Protein AF-A0A5K1G3J2-F1 (afdb_monomer_lite)

pLDDT: mean 87.32, std 8.04, range [53.38, 95.25]

InterPro domains:
  IPR014039 Translation elongation factor EFTs/EF1B, dimerisation [PF00889] (9-56)
  IPR036402 Elongation factor Ts, dimerisation domain superfamily [G3DSA:3.30.479.20] (2-56)

Organism: NCBI:txid210225

Foldseek 3Di:
DDWDADDDPVDGDIDDPVVVQVVVCVVVVHRGDDPDDDDDDDDPPDDDDDDDDDDPDD

Sequence (58 aa):
DMNIILDHPKLKGETTVQSAITEVAAMVGENVKFGRGLSLSVSSHGVVSSYLHTSPKP

Radius of gyration: 15.12 Å; chains: 1; bounding box: 28×28×40 Å

Structure (mmCIF, N/CA/C/O backbone):
data_AF-A0A5K1G3J2-F1
#
_entry.id   AF-A0A5K1G3J2-F1
#
loop_
_atom_site.group_PDB
_atom_site.id
_atom_site.type_symbol
_atom_site.label_atom_id
_atom_site.label_alt_id
_atom_site.label_comp_id
_atom_site.label_asym_id
_atom_site.label_entity_id
_atom_site.label_seq_id
_atom_site.pdbx_PDB_ins_code
_atom_site.Cartn_x
_atom_site.Cartn_y
_atom_site.Cartn_z
_atom_site.occupancy
_atom_site.B_iso_or_equiv
_atom_site.auth_seq_id
_atom_site.auth_comp_id
_atom_site.auth_asym_id
_atom_site.auth_atom_id
_atom_site.pdbx_PDB_model_num
ATOM 1 N N . ASP A 1 1 ? -6.568 14.335 -5.377 1.00 67.69 1 ASP A N 1
ATOM 2 C CA . ASP A 1 1 ? -6.072 13.259 -4.494 1.00 67.69 1 ASP A CA 1
ATOM 3 C C . ASP A 1 1 ? -5.395 12.171 -5.309 1.00 67.69 1 ASP A C 1
ATOM 5 O O . ASP A 1 1 ? -5.754 11.998 -6.468 1.00 67.69 1 ASP A O 1
ATOM 9 N N . MET A 1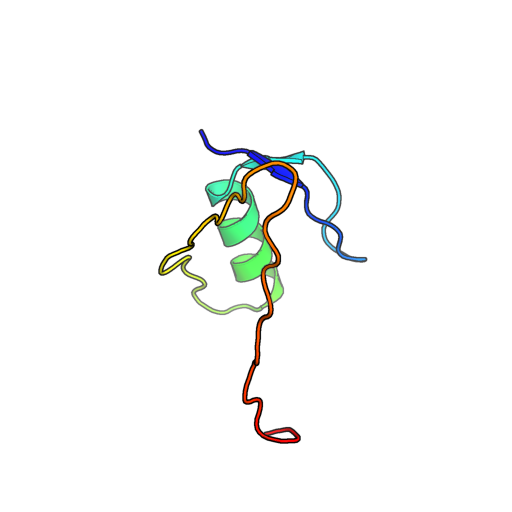 2 ? -4.395 11.480 -4.753 1.00 82.38 2 MET A N 1
ATOM 10 C CA . MET A 1 2 ? -3.839 10.286 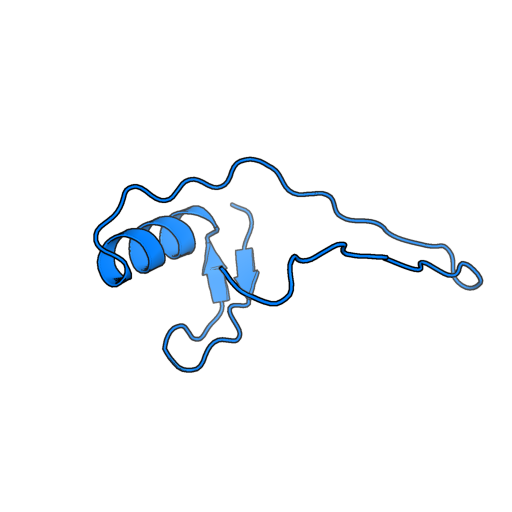-5.402 1.00 82.38 2 MET A CA 1
ATOM 11 C C . MET A 1 2 ? -4.762 9.098 -5.121 1.00 82.38 2 MET A C 1
ATOM 13 O O . MET A 1 2 ? -4.964 8.746 -3.954 1.00 82.38 2 MET A O 1
ATOM 17 N N . ASN A 1 3 ? -5.296 8.492 -6.180 1.00 86.12 3 ASN A N 1
ATOM 18 C CA . ASN A 1 3 ? -6.027 7.233 -6.090 1.00 86.12 3 ASN A CA 1
ATOM 19 C C . ASN A 1 3 ? -5.070 6.054 -6.209 1.00 86.12 3 ASN A C 1
ATOM 21 O O . ASN A 1 3 ? -4.120 6.073 -6.995 1.00 86.12 3 ASN A O 1
ATOM 25 N N . ILE A 1 4 ? -5.342 5.028 -5.415 1.00 86.81 4 ILE A N 1
ATOM 26 C CA . ILE A 1 4 ? -4.641 3.755 -5.441 1.00 86.81 4 ILE A CA 1
ATOM 27 C C . ILE A 1 4 ? -5.659 2.630 -5.581 1.00 86.81 4 ILE A C 1
ATOM 29 O O . ILE A 1 4 ? -6.767 2.689 -5.044 1.00 86.81 4 ILE A O 1
ATOM 33 N N . ILE A 1 5 ? -5.266 1.599 -6.319 1.00 84.88 5 ILE A N 1
ATOM 34 C CA . ILE A 1 5 ? -6.041 0.370 -6.444 1.00 84.88 5 ILE A CA 1
ATOM 35 C C . ILE A 1 5 ? -5.515 -0.583 -5.380 1.00 84.88 5 ILE A C 1
ATOM 37 O O . ILE A 1 5 ? -4.343 -0.964 -5.409 1.00 84.88 5 ILE A O 1
ATOM 41 N N . LEU A 1 6 ? -6.370 -0.935 -4.424 1.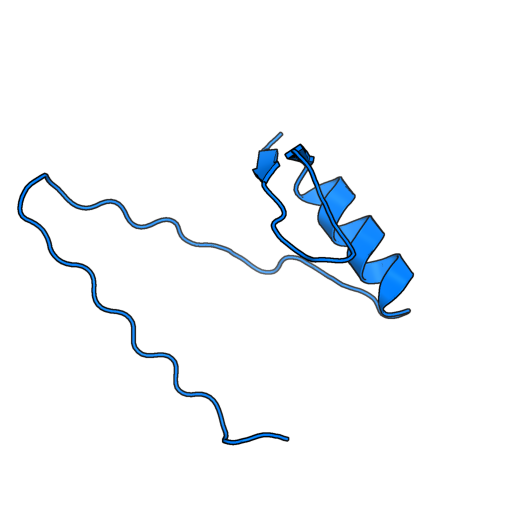00 83.69 6 LEU A N 1
ATOM 42 C CA . LEU A 1 6 ? -6.037 -1.917 -3.402 1.00 83.69 6 LEU A CA 1
ATOM 43 C C . LEU A 1 6 ? -6.428 -3.306 -3.901 1.00 83.69 6 LEU A C 1
ATOM 45 O O . LEU A 1 6 ? -7.605 -3.577 -4.149 1.00 83.69 6 LEU A O 1
ATOM 49 N N . ASP A 1 7 ? -5.433 -4.180 -4.020 1.00 84.88 7 ASP A N 1
ATOM 50 C CA . ASP A 1 7 ? -5.635 -5.602 -4.286 1.00 84.88 7 ASP A CA 1
ATOM 51 C C . ASP A 1 7 ? -5.285 -6.411 -3.034 1.00 84.88 7 ASP A C 1
ATOM 53 O O . ASP A 1 7 ? -4.161 -6.879 -2.842 1.00 84.88 7 ASP A O 1
ATOM 57 N N . HIS A 1 8 ? -6.244 -6.502 -2.112 1.00 81.75 8 HIS A N 1
ATOM 58 C CA . HIS A 1 8 ? -6.117 -7.306 -0.906 1.00 81.75 8 HIS A CA 1
ATOM 59 C C . HIS A 1 8 ? -7.450 -8.017 -0.610 1.00 81.75 8 HIS A C 1
ATOM 61 O O . HIS A 1 8 ? -8.524 -7.443 -0.785 1.00 81.75 8 HIS A O 1
ATOM 67 N N . PRO A 1 9 ? -7.450 -9.265 -0.107 1.00 83.81 9 PRO A N 1
ATOM 68 C CA . PRO A 1 9 ? -8.685 -10.014 0.142 1.00 83.81 9 PRO A CA 1
ATOM 69 C C . PRO A 1 9 ? -9.689 -9.296 1.056 1.00 83.81 9 PRO A C 1
ATOM 71 O O . PRO A 1 9 ? -10.890 -9.512 0.914 1.00 83.81 9 PRO A O 1
ATOM 74 N N . LYS A 1 10 ? -9.207 -8.441 1.967 1.00 82.75 10 LYS A N 1
ATOM 75 C CA . LYS A 1 10 ? -10.036 -7.666 2.906 1.00 82.75 10 LYS A CA 1
ATOM 76 C C . LYS A 1 10 ? -10.254 -6.200 2.505 1.00 82.75 10 LYS A C 1
ATOM 78 O O . LYS A 1 10 ? -11.118 -5.568 3.089 1.00 82.75 10 LYS A O 1
ATOM 83 N N . LEU A 1 11 ? -9.472 -5.675 1.557 1.00 80.56 11 LEU A N 1
ATOM 84 C CA . LEU A 1 11 ? -9.523 -4.279 1.104 1.00 80.56 11 LEU A CA 1
ATOM 85 C C . LEU A 1 11 ? -9.587 -4.299 -0.422 1.00 80.56 11 LEU A C 1
ATOM 87 O O . LEU A 1 11 ? -8.614 -4.697 -1.062 1.00 80.56 11 LEU A O 1
ATOM 91 N N . LYS A 1 12 ? -10.724 -3.922 -1.009 1.00 77.00 12 LYS A N 1
ATOM 92 C CA . LYS A 1 12 ? -10.932 -3.988 -2.462 1.00 77.00 12 LYS A CA 1
ATOM 93 C C . LYS A 1 12 ? -11.470 -2.672 -3.001 1.00 77.00 12 LYS A C 1
ATOM 95 O O . LYS A 1 12 ? -12.367 -2.088 -2.403 1.00 77.00 12 LYS A O 1
ATOM 100 N N . GLY A 1 13 ? -10.985 -2.285 -4.178 1.00 82.69 13 GLY A N 1
ATOM 101 C CA . GLY A 1 13 ? -11.515 -1.166 -4.954 1.00 82.69 13 GLY A CA 1
ATOM 102 C C . GLY A 1 13 ? -10.518 -0.030 -5.168 1.00 82.69 13 GLY A C 1
ATOM 103 O O . GLY A 1 13 ? -9.363 -0.088 -4.740 1.00 82.69 13 GLY A O 1
ATOM 104 N N . GLU A 1 14 ? -10.988 0.998 -5.873 1.00 84.50 14 GLU A N 1
ATOM 105 C CA . GLU A 1 14 ? -10.276 2.259 -6.061 1.00 84.50 14 GLU A CA 1
ATOM 106 C C . GLU A 1 14 ? -10.599 3.191 -4.892 1.00 84.50 14 GLU A C 1
ATOM 108 O O . GLU A 1 14 ? -11.765 3.450 -4.589 1.00 84.50 14 GLU A O 1
ATOM 113 N N . THR A 1 15 ? -9.566 3.679 -4.212 1.00 88.62 15 THR A N 1
ATOM 114 C CA . THR A 1 15 ? -9.723 4.563 -3.056 1.00 88.62 15 THR A CA 1
ATOM 115 C C . THR A 1 15 ? -8.595 5.584 -3.000 1.00 88.62 15 THR A C 1
ATOM 117 O O . THR A 1 15 ? -7.558 5.434 -3.651 1.00 88.62 15 THR A O 1
ATOM 120 N N . THR A 1 16 ? -8.781 6.635 -2.209 1.00 91.44 16 THR A N 1
ATOM 121 C CA . THR A 1 16 ? -7.714 7.609 -1.967 1.00 91.44 16 THR A CA 1
ATOM 122 C C . THR A 1 16 ? -6.670 7.026 -1.014 1.00 91.44 16 THR A C 1
ATOM 124 O O . THR A 1 16 ? -6.986 6.202 -0.150 1.00 91.44 16 THR A O 1
ATOM 127 N N . VAL A 1 17 ? -5.421 7.496 -1.107 1.00 90.12 17 VAL A N 1
ATOM 128 C CA . VAL A 1 17 ? -4.351 7.102 -0.166 1.00 90.12 17 VAL A CA 1
ATOM 129 C C . VAL A 1 17 ? -4.764 7.339 1.292 1.00 90.12 17 VAL A C 1
ATOM 131 O O . VAL A 1 17 ? -4.497 6.503 2.151 1.00 90.12 17 VAL A O 1
ATOM 134 N N . GLN A 1 18 ? -5.439 8.454 1.583 1.00 90.94 18 GLN A N 1
ATOM 135 C CA . GLN A 1 18 ? -5.877 8.777 2.940 1.00 90.94 18 GLN A CA 1
ATOM 136 C C . GLN A 1 18 ? -6.899 7.764 3.465 1.00 90.94 18 GLN A C 1
ATOM 138 O O . GLN A 1 18 ? -6.724 7.238 4.563 1.00 90.94 18 GLN A O 1
ATOM 143 N N . SER A 1 19 ? -7.933 7.466 2.674 1.00 90.75 19 SER A N 1
ATOM 144 C CA . SER A 1 19 ? -8.960 6.486 3.034 1.00 90.75 19 SER A CA 1
ATOM 145 C C . SER A 1 19 ? -8.355 5.105 3.279 1.00 90.75 19 SER A C 1
ATOM 147 O O . SER A 1 19 ? -8.665 4.478 4.290 1.00 90.75 19 SER A O 1
ATOM 149 N N . ALA A 1 20 ? -7.424 4.676 2.422 1.00 91.38 20 ALA A N 1
ATOM 150 C CA . ALA A 1 20 ? -6.712 3.415 2.595 1.00 91.38 20 ALA A CA 1
ATOM 151 C C . ALA A 1 20 ? -5.934 3.358 3.920 1.00 91.38 20 ALA A C 1
ATOM 153 O O . ALA A 1 20 ? -6.013 2.367 4.642 1.00 91.38 20 ALA A O 1
ATOM 154 N N . ILE A 1 21 ? -5.208 4.424 4.276 1.00 92.19 21 ILE A N 1
ATOM 155 C CA . ILE A 1 21 ? -4.464 4.486 5.545 1.00 92.19 21 ILE A CA 1
ATOM 156 C C . ILE A 1 21 ? -5.419 4.377 6.735 1.00 92.19 21 ILE A C 1
ATOM 158 O O . ILE A 1 21 ? -5.136 3.638 7.677 1.00 92.19 21 ILE A O 1
ATOM 162 N N . THR A 1 22 ? -6.542 5.098 6.700 1.00 92.62 22 THR A N 1
ATOM 163 C CA . THR A 1 22 ? -7.544 5.060 7.773 1.00 92.62 22 THR A CA 1
ATOM 164 C C . THR A 1 22 ? -8.137 3.664 7.943 1.00 92.62 22 THR A C 1
ATOM 166 O O . THR A 1 22 ? -8.272 3.194 9.071 1.00 92.62 22 THR A O 1
ATOM 169 N N . GLU A 1 23 ? -8.446 2.979 6.846 1.00 91.31 23 GLU A N 1
ATOM 170 C CA . GLU A 1 23 ? -9.008 1.630 6.887 1.00 91.31 23 GLU A CA 1
ATOM 171 C C . GLU A 1 23 ? -8.002 0.613 7.439 1.00 91.31 23 GLU A C 1
ATOM 173 O O . GLU A 1 23 ? -8.329 -0.164 8.336 1.00 91.31 23 GLU A O 1
ATOM 178 N N . VAL A 1 24 ? -6.742 0.674 6.993 1.00 92.06 24 VAL A N 1
ATOM 179 C CA . VAL A 1 24 ? -5.677 -0.196 7.516 1.00 92.06 24 VAL A CA 1
ATOM 180 C C . VAL A 1 24 ? -5.430 0.076 9.002 1.00 92.06 24 VAL A C 1
ATOM 182 O O . VAL A 1 24 ? -5.318 -0.872 9.778 1.00 92.06 24 VAL A O 1
ATOM 185 N N . ALA A 1 25 ? -5.399 1.343 9.426 1.00 94.19 25 ALA A N 1
ATOM 186 C CA . ALA A 1 25 ? -5.270 1.695 10.840 1.00 94.19 25 ALA A CA 1
ATOM 187 C C . ALA A 1 25 ? -6.420 1.110 11.678 1.00 94.19 25 ALA A C 1
ATOM 189 O O . ALA A 1 25 ? -6.180 0.539 12.742 1.00 94.19 25 ALA A O 1
ATOM 190 N N . ALA A 1 26 ? -7.657 1.180 11.175 1.00 92.94 26 ALA A N 1
ATOM 191 C CA . ALA A 1 26 ? -8.824 0.603 11.838 1.00 92.94 26 ALA A CA 1
ATOM 192 C C . ALA A 1 26 ? -8.764 -0.933 11.928 1.00 92.94 26 ALA A C 1
ATOM 194 O O . ALA A 1 26 ? -9.200 -1.505 12.924 1.00 92.94 26 ALA A O 1
ATOM 195 N N . MET A 1 27 ? -8.205 -1.608 10.919 1.00 92.31 27 MET A N 1
ATOM 196 C CA . MET A 1 27 ? -8.069 -3.068 10.907 1.00 92.31 27 MET A CA 1
ATOM 197 C C . MET A 1 27 ? -6.948 -3.594 11.806 1.00 92.31 27 MET A C 1
ATOM 199 O O . MET A 1 27 ? -7.094 -4.663 12.395 1.00 92.31 27 MET A O 1
ATOM 203 N N . VAL A 1 28 ? -5.814 -2.891 11.855 1.00 93.12 28 VAL A N 1
ATOM 204 C CA . VAL A 1 28 ? -4.644 -3.295 12.651 1.00 93.12 28 VAL A CA 1
ATOM 205 C C . VAL A 1 28 ? -4.819 -2.889 14.117 1.00 93.12 28 VAL A C 1
ATOM 207 O O . VAL A 1 28 ? -4.336 -3.586 15.003 1.00 93.12 28 VAL A O 1
ATOM 210 N N . GLY A 1 29 ? -5.535 -1.791 14.381 1.00 94.94 29 GLY A N 1
ATOM 211 C CA . GLY A 1 29 ? -5.682 -1.224 15.724 1.00 94.94 29 GLY A CA 1
ATOM 212 C C . GLY A 1 29 ? -4.483 -0.378 16.163 1.00 94.94 29 GLY A C 1
ATOM 213 O O . GLY A 1 29 ? -4.382 -0.008 17.329 1.00 94.94 29 GLY A O 1
ATOM 214 N N . GLU A 1 30 ? -3.585 -0.050 15.233 1.00 95.25 30 GLU A N 1
ATOM 215 C CA . GLU A 1 30 ? -2.394 0.765 15.467 1.00 95.25 30 GLU A CA 1
ATOM 216 C C . GLU A 1 30 ? -2.373 1.994 14.548 1.00 95.25 30 GLU A C 1
ATOM 218 O O . GLU A 1 30 ? -3.041 2.053 13.515 1.00 95.25 30 GLU A O 1
ATOM 223 N N . ASN A 1 31 ? -1.578 3.002 14.918 1.00 94.75 31 ASN A N 1
ATOM 224 C CA . ASN A 1 31 ? -1.419 4.215 14.120 1.00 94.75 31 ASN A 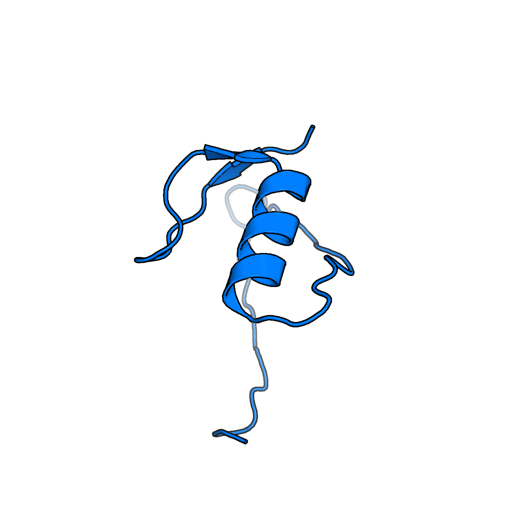CA 1
ATOM 225 C C . ASN A 1 31 ? -0.584 3.938 12.860 1.00 94.75 31 ASN A C 1
ATOM 227 O O . ASN A 1 31 ? 0.644 3.857 12.924 1.00 94.75 31 ASN A O 1
ATOM 231 N N . VAL A 1 32 ? -1.247 3.850 11.709 1.00 94.12 32 VAL A N 1
ATOM 232 C CA . VAL A 1 32 ? -0.607 3.628 10.409 1.00 94.12 32 VAL A CA 1
ATOM 233 C C . VAL A 1 32 ? -0.389 4.962 9.701 1.00 94.12 32 VAL A C 1
ATOM 235 O O . VAL A 1 32 ? -1.285 5.800 9.626 1.00 94.12 32 VAL A O 1
ATOM 238 N N . LYS A 1 33 ? 0.815 5.169 9.157 1.00 93.31 33 LYS A N 1
ATOM 239 C CA . LYS A 1 33 ? 1.178 6.367 8.389 1.00 93.31 33 LYS A CA 1
ATOM 240 C C . LYS A 1 33 ? 1.910 5.980 7.115 1.00 93.31 33 LYS A C 1
ATOM 242 O O . LYS A 1 33 ? 2.838 5.175 7.146 1.00 93.31 33 LYS A O 1
ATOM 247 N N . PHE A 1 34 ? 1.547 6.612 6.004 1.00 90.19 34 PHE A N 1
ATOM 248 C CA . PHE A 1 34 ? 2.309 6.496 4.766 1.00 90.19 34 PHE A CA 1
ATOM 249 C C . PHE A 1 34 ? 3.533 7.417 4.819 1.00 90.19 34 PHE A C 1
ATOM 251 O O . PHE A 1 34 ? 3.401 8.637 4.773 1.00 90.19 34 PHE A O 1
ATOM 258 N N . GLY A 1 35 ? 4.725 6.831 4.972 1.00 90.06 35 GLY A N 1
ATOM 259 C CA . GLY A 1 35 ? 5.967 7.588 5.160 1.00 90.06 35 GLY A CA 1
ATOM 260 C C . GLY A 1 35 ? 6.509 8.219 3.875 1.00 90.06 35 GLY A C 1
ATOM 261 O O . GLY A 1 35 ? 6.820 9.407 3.853 1.00 90.06 35 GLY A O 1
ATOM 262 N N . ARG A 1 36 ? 6.652 7.425 2.806 1.00 90.38 36 ARG A N 1
ATOM 263 C CA . ARG A 1 36 ? 7.001 7.884 1.451 1.00 90.38 36 ARG A CA 1
ATOM 264 C C . ARG A 1 36 ? 6.731 6.776 0.432 1.00 90.38 36 ARG A C 1
ATOM 266 O O . ARG A 1 36 ? 6.743 5.603 0.791 1.00 90.38 36 ARG A O 1
ATOM 273 N N . GLY A 1 37 ? 6.613 7.150 -0.837 1.00 87.75 37 GLY A N 1
ATOM 274 C CA . GLY A 1 37 ? 6.645 6.228 -1.971 1.00 87.75 37 GLY A CA 1
ATOM 275 C C . GLY A 1 37 ? 7.446 6.824 -3.124 1.00 87.75 37 GLY A C 1
ATOM 276 O O . GLY A 1 37 ? 7.604 8.041 -3.206 1.00 87.75 37 GLY A O 1
ATOM 277 N N . LEU A 1 38 ? 7.967 5.963 -3.996 1.00 88.69 38 LEU A N 1
ATOM 278 C CA . LEU A 1 38 ? 8.672 6.337 -5.221 1.00 88.69 38 LEU A CA 1
ATOM 279 C C . LEU A 1 38 ? 8.051 5.558 -6.379 1.00 88.69 38 LEU A C 1
ATOM 281 O O . LEU A 1 38 ? 7.785 4.366 -6.243 1.00 88.69 38 LEU A O 1
ATOM 285 N N . SER A 1 39 ? 7.835 6.232 -7.505 1.00 87.69 39 SER A N 1
ATOM 286 C CA . SER A 1 39 ? 7.430 5.599 -8.759 1.00 87.69 39 SER A CA 1
ATOM 287 C C . SER A 1 39 ? 8.590 5.697 -9.740 1.00 87.69 39 SER A C 1
ATOM 289 O O . SER A 1 39 ? 9.122 6.786 -9.962 1.00 87.69 39 SER A O 1
ATOM 291 N N . LEU A 1 40 ? 9.013 4.556 -10.280 1.00 90.94 40 LEU A N 1
ATOM 292 C CA . LEU A 1 40 ? 10.059 4.473 -11.292 1.00 90.94 40 LEU A CA 1
ATOM 293 C C . LEU A 1 40 ? 9.405 4.164 -12.637 1.00 90.94 40 LEU A C 1
ATOM 295 O O . LEU A 1 40 ? 8.622 3.224 -12.746 1.00 90.94 40 LEU A O 1
ATOM 299 N N . SER A 1 41 ? 9.752 4.944 -13.657 1.00 90.19 41 SER A N 1
ATOM 300 C CA . SER A 1 41 ? 9.370 4.693 -15.046 1.00 90.19 41 SER A CA 1
ATOM 301 C C . SER A 1 41 ? 10.633 4.500 -15.873 1.00 90.19 41 SER A C 1
ATOM 303 O O . SER A 1 41 ? 11.625 5.203 -15.671 1.00 90.19 41 SER A O 1
ATOM 305 N N . VAL A 1 42 ? 10.604 3.536 -16.788 1.00 92.00 42 VAL A N 1
ATOM 306 C CA . VAL A 1 42 ? 11.693 3.271 -17.729 1.00 92.00 42 VAL A CA 1
ATOM 307 C C . VAL A 1 42 ? 11.246 3.561 -19.150 1.00 92.00 42 VAL A C 1
ATOM 309 O O . VAL A 1 42 ? 10.072 3.433 -19.491 1.00 92.00 42 VAL A O 1
ATOM 312 N N . SER A 1 43 ? 12.205 3.952 -19.988 1.00 89.62 43 SER A N 1
ATOM 313 C CA . SER A 1 43 ? 11.998 4.024 -21.432 1.00 89.62 43 SER A CA 1
ATOM 314 C C . SER A 1 43 ? 11.681 2.636 -22.005 1.00 89.62 43 SER A C 1
ATOM 316 O O . SER A 1 43 ? 11.892 1.617 -21.347 1.00 89.62 43 SER A O 1
ATOM 318 N N . SER A 1 44 ? 11.211 2.579 -23.253 1.00 86.44 44 SE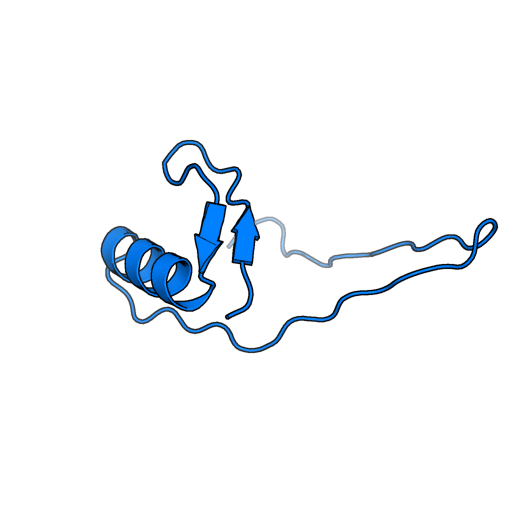R A N 1
ATOM 319 C CA . SER A 1 44 ? 10.736 1.352 -23.920 1.00 86.44 44 SER A CA 1
ATOM 320 C C . SER A 1 44 ? 11.718 0.170 -23.932 1.00 86.44 44 SER A C 1
ATOM 322 O O . SER A 1 44 ? 11.293 -0.961 -24.151 1.00 86.44 44 SER A O 1
ATOM 324 N N . HIS A 1 45 ? 13.012 0.406 -23.691 1.00 88.44 45 HIS A N 1
ATOM 325 C CA . HIS A 1 45 ? 14.057 -0.624 -23.649 1.00 88.44 45 HIS A CA 1
ATOM 326 C C . HIS A 1 45 ? 14.839 -0.657 -22.323 1.00 88.44 45 HIS A C 1
ATOM 328 O O . HIS A 1 45 ? 15.919 -1.241 -22.260 1.00 88.44 45 HIS A O 1
ATOM 334 N N . GLY A 1 46 ? 14.332 -0.016 -21.266 1.00 88.25 46 GLY A N 1
ATOM 335 C CA . GLY A 1 46 ? 14.951 -0.041 -19.940 1.00 88.25 46 GLY A CA 1
ATOM 336 C C . GLY A 1 46 ? 14.478 -1.225 -19.092 1.00 88.25 46 GLY A C 1
ATOM 337 O O . GLY A 1 46 ? 13.335 -1.659 -19.197 1.00 88.25 46 GLY A O 1
ATOM 338 N N . VAL A 1 47 ? 15.353 -1.730 -18.220 1.00 91.94 47 VAL A N 1
ATOM 339 C CA . VAL A 1 47 ? 15.036 -2.799 -17.258 1.00 91.94 47 VAL A CA 1
ATOM 340 C C . VAL A 1 47 ? 15.179 -2.253 -15.839 1.00 91.94 47 VAL A C 1
ATOM 342 O O . VAL A 1 47 ? 16.208 -1.669 -15.505 1.00 91.94 47 VAL A O 1
ATOM 345 N N . VAL A 1 48 ? 14.163 -2.466 -14.995 1.00 93.81 48 VAL A N 1
ATOM 346 C CA . VAL A 1 48 ? 14.243 -2.240 -13.541 1.00 93.81 48 VAL A CA 1
ATOM 347 C C . VAL A 1 48 ? 14.331 -3.589 -12.847 1.00 93.81 48 VAL A C 1
ATOM 349 O O . VAL A 1 48 ? 13.523 -4.475 -13.108 1.00 93.81 48 VAL A O 1
ATOM 352 N N . SER A 1 49 ? 15.292 -3.729 -11.939 1.00 92.06 49 SER A N 1
ATOM 353 C CA . SER A 1 49 ? 15.383 -4.865 -11.027 1.00 92.06 49 SER A CA 1
ATOM 354 C C . SER A 1 49 ? 15.380 -4.350 -9.594 1.00 92.06 49 SER A C 1
ATOM 356 O O . SER A 1 49 ? 16.058 -3.370 -9.280 1.00 92.06 49 SER A O 1
ATOM 358 N N . SER A 1 50 ? 14.601 -4.992 -8.729 1.00 92.31 50 SER A N 1
ATOM 359 C CA . SER A 1 50 ? 14.514 -4.663 -7.308 1.00 92.31 50 SER A CA 1
ATOM 360 C C . SER A 1 50 ? 15.018 -5.831 -6.472 1.00 92.31 50 SER A C 1
ATOM 362 O O . SER A 1 50 ? 14.609 -6.968 -6.696 1.00 92.31 50 SER A O 1
ATOM 364 N N . TYR A 1 51 ? 15.839 -5.545 -5.465 1.00 93.19 51 TYR A N 1
ATOM 365 C CA . TYR A 1 51 ? 16.195 -6.503 -4.425 1.00 93.19 51 TYR A CA 1
ATOM 366 C C . TYR A 1 51 ? 15.660 -6.002 -3.089 1.00 93.19 51 TYR A C 1
ATOM 368 O O . TYR A 1 51 ? 15.986 -4.897 -2.656 1.00 93.19 51 TYR A O 1
ATOM 376 N N . LEU A 1 52 ? 14.828 -6.818 -2.447 1.00 92.50 52 LEU A N 1
ATOM 377 C CA . LEU A 1 52 ? 14.323 -6.551 -1.111 1.00 92.50 52 LEU A CA 1
ATOM 378 C C . LEU A 1 52 ? 14.998 -7.514 -0.138 1.00 92.50 52 LEU A C 1
ATOM 380 O O . LEU A 1 52 ? 14.770 -8.721 -0.190 1.00 92.50 52 LEU A O 1
ATOM 384 N N . HIS A 1 53 ? 15.816 -6.975 0.760 1.00 91.69 53 HIS A N 1
ATOM 385 C CA . HIS A 1 53 ? 16.391 -7.761 1.841 1.00 91.69 53 HIS A CA 1
ATOM 386 C C . HIS A 1 53 ? 15.381 -7.867 2.989 1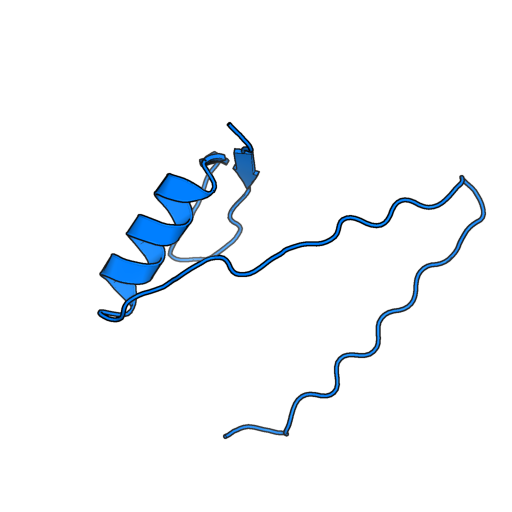.00 91.69 53 HIS A C 1
ATOM 388 O O . HIS A 1 53 ? 15.299 -6.984 3.841 1.00 91.69 53 HIS A O 1
ATOM 394 N N . THR A 1 54 ? 14.581 -8.931 2.995 1.00 88.62 54 THR A N 1
ATOM 395 C CA . THR A 1 54 ? 13.709 -9.262 4.130 1.00 88.62 54 THR A CA 1
ATOM 396 C C . THR A 1 54 ? 14.408 -10.263 5.044 1.00 88.62 54 THR A C 1
ATOM 398 O O . THR A 1 54 ? 14.868 -11.298 4.558 1.00 88.62 54 THR A O 1
ATOM 401 N N . SER A 1 55 ? 14.428 -10.021 6.358 1.00 78.06 55 SER A N 1
ATOM 402 C CA . SER A 1 55 ? 14.732 -11.090 7.322 1.00 78.06 55 SER A CA 1
ATOM 403 C C . SER A 1 55 ? 13.752 -12.252 7.097 1.00 78.06 55 SER A C 1
ATOM 405 O O . SER A 1 55 ? 12.558 -11.979 6.911 1.00 78.06 55 SER A O 1
ATOM 407 N N . PRO A 1 56 ? 14.192 -13.526 7.077 1.00 68.81 56 PRO A N 1
ATOM 408 C CA . PRO A 1 56 ? 13.284 -14.660 6.994 1.00 68.81 56 PRO A CA 1
ATOM 409 C C . PRO A 1 56 ? 12.487 -14.749 8.302 1.00 68.81 56 PRO A C 1
ATOM 411 O O . PRO A 1 56 ? 12.876 -15.452 9.226 1.00 68.81 56 PRO A O 1
ATOM 414 N N . LYS A 1 57 ? 11.362 -14.023 8.328 1.00 61.56 57 LYS A N 1
ATOM 415 C CA . LYS A 1 57 ? 10.453 -13.787 9.461 1.00 61.56 57 LYS A CA 1
ATOM 416 C C . LYS A 1 57 ? 11.049 -12.950 10.618 1.00 61.56 57 LYS A C 1
ATOM 418 O O . LYS A 1 57 ? 12.263 -12.972 10.832 1.00 61.56 57 LYS A O 1
ATOM 423 N N . PRO A 1 58 ? 10.216 -12.165 11.329 1.00 53.38 58 PRO A N 1
ATOM 424 C CA . PRO A 1 58 ? 10.396 -11.938 12.761 1.00 53.38 58 PRO A CA 1
ATOM 425 C C . PRO A 1 58 ? 10.098 -13.211 13.570 1.00 53.38 58 PRO A C 1
ATOM 427 O O . PRO A 1 58 ? 9.281 -14.041 13.104 1.00 53.38 58 PRO A O 1
#

Secondary structure (DSSP, 8-state):
--EEEEEETTEEEEEEHHHHHHHHHHHHSS-------------TT----------S--